Protein AF-A0AAD8UWC2-F1 (afdb_monomer_lite)

Foldseek 3Di:
DDDDDDDDDPDPVVNVVVVVVVVVVVVVVVVVVVVVVVVVVVVVVVVVVQPPQDDDDPVLLVQLVVQLVVCVVVDVPVPDDDLVSLQVSQVVCCVPPVDHHHSVNSVVSVVVVVVVVVVVVVVVVVPPDDDPPDDD

Organism: Lolium multiflorum (NCBI:txid4521)

pLDDT: mean 76.75, std 14.68, range [42.78, 94.75]

Structure (mmCIF, N/CA/C/O backbone):
data_AF-A0AAD8UWC2-F1
#
_entry.id   AF-A0AAD8UWC2-F1
#
loop_
_atom_site.group_PDB
_atom_site.id
_atom_site.type_symbol
_atom_site.label_atom_id
_atom_site.label_alt_id
_atom_site.label_comp_id
_atom_site.label_asym_id
_atom_site.label_entity_id
_atom_site.label_seq_id
_atom_site.pdbx_PDB_ins_code
_atom_site.Cartn_x
_atom_site.Cartn_y
_atom_site.Cartn_z
_atom_site.occupancy
_atom_site.B_iso_or_equiv
_atom_site.auth_seq_id
_atom_site.auth_comp_id
_atom_site.auth_asym_id
_atom_site.auth_atom_id
_atom_site.pdbx_PDB_model_num
ATOM 1 N N . MET A 1 1 ? -42.552 39.410 72.430 1.00 44.06 1 MET A N 1
ATOM 2 C CA . MET A 1 1 ? -41.861 39.127 71.152 1.00 44.06 1 MET A CA 1
ATOM 3 C C . MET A 1 1 ? -41.096 37.822 71.323 1.00 44.06 1 MET A C 1
ATOM 5 O O . MET A 1 1 ? -40.132 37.812 72.071 1.00 44.06 1 MET A O 1
ATOM 9 N N . THR A 1 2 ? -41.553 36.716 70.733 1.00 49.97 2 THR A N 1
ATOM 10 C CA . THR A 1 2 ? -40.834 35.428 70.757 1.00 49.97 2 THR A CA 1
ATOM 11 C C . THR A 1 2 ? -40.313 35.111 69.352 1.00 49.97 2 THR A C 1
ATOM 13 O O . THR A 1 2 ? -41.053 35.307 68.383 1.00 49.97 2 THR A O 1
ATOM 16 N N . PRO A 1 3 ? -39.058 34.648 69.188 1.00 48.38 3 PRO A N 1
ATOM 17 C CA . PRO A 1 3 ? -38.563 34.254 67.881 1.00 48.38 3 PRO A CA 1
ATOM 18 C C . PRO A 1 3 ? -39.181 32.908 67.507 1.00 48.38 3 PRO A C 1
ATOM 20 O O . PRO A 1 3 ? -39.051 31.914 68.223 1.00 48.38 3 PRO A O 1
ATOM 23 N N . ARG A 1 4 ? -39.871 32.880 66.367 1.00 49.81 4 ARG A N 1
ATOM 24 C CA . ARG A 1 4 ? -40.397 31.655 65.770 1.00 49.81 4 ARG A CA 1
ATOM 25 C C . ARG A 1 4 ? -39.233 30.865 65.177 1.00 49.81 4 ARG A C 1
ATOM 27 O O . ARG A 1 4 ? -38.811 31.137 64.056 1.00 49.81 4 ARG A O 1
ATOM 34 N N . TRP A 1 5 ? -38.721 29.895 65.927 1.00 48.91 5 TRP A N 1
ATOM 35 C CA . TRP A 1 5 ? -37.780 28.901 65.417 1.00 48.91 5 TRP A CA 1
ATOM 36 C C . TRP A 1 5 ? -38.450 28.136 64.271 1.00 48.91 5 TRP A C 1
ATOM 38 O O . TRP A 1 5 ? -39.412 27.396 64.474 1.00 48.91 5 TRP A O 1
ATOM 48 N N . ARG A 1 6 ? -37.995 28.380 63.040 1.00 52.12 6 ARG A N 1
ATOM 49 C CA . ARG A 1 6 ? -38.428 27.635 61.858 1.00 52.12 6 ARG A CA 1
ATOM 50 C C . ARG A 1 6 ? -37.658 26.313 61.889 1.00 52.12 6 ARG A C 1
ATOM 52 O O . ARG A 1 6 ? -36.448 26.308 61.686 1.00 52.12 6 ARG A O 1
ATOM 59 N N . SER A 1 7 ? -38.335 25.222 62.236 1.00 48.66 7 SER A N 1
ATOM 60 C CA . SER A 1 7 ? -37.743 23.884 62.230 1.00 48.66 7 SER A CA 1
ATOM 61 C C . SER A 1 7 ? -37.260 23.526 60.815 1.00 48.66 7 SER A C 1
ATOM 63 O O . SER A 1 7 ? -37.972 23.813 59.847 1.00 48.66 7 SER A O 1
ATOM 65 N N . PRO A 1 8 ? -36.068 22.916 60.662 1.00 55.38 8 PRO A N 1
ATOM 66 C CA . PRO A 1 8 ? -35.635 22.370 59.382 1.00 55.38 8 PRO A CA 1
ATOM 67 C C . PRO A 1 8 ? -36.639 21.303 58.942 1.00 55.38 8 PRO A C 1
ATOM 69 O O . PRO A 1 8 ? -36.918 20.367 59.691 1.00 55.38 8 PRO A O 1
ATOM 72 N N . THR A 1 9 ? -37.227 21.460 57.757 1.00 63.00 9 THR A N 1
ATOM 73 C CA . THR A 1 9 ? -38.113 20.444 57.178 1.00 63.00 9 THR A CA 1
ATOM 74 C C . THR A 1 9 ? -37.354 19.119 57.058 1.00 63.00 9 THR A C 1
ATOM 76 O O . THR A 1 9 ? -36.215 19.142 56.581 1.00 63.00 9 THR A O 1
ATOM 79 N N . PRO A 1 10 ? -37.941 17.972 57.448 1.00 58.03 10 PRO A N 1
ATOM 80 C CA . PRO A 1 10 ? -37.306 16.679 57.237 1.00 58.03 10 PRO A CA 1
ATOM 81 C C . PRO A 1 10 ? -37.172 16.465 55.732 1.00 58.03 10 PRO A C 1
ATOM 83 O O . PRO A 1 10 ? -38.176 16.455 55.021 1.00 58.03 10 PRO A O 1
ATOM 86 N N . LEU A 1 11 ? -35.943 16.327 55.241 1.00 61.06 11 LEU A N 1
ATOM 87 C CA . LEU A 1 11 ? -35.712 15.856 53.881 1.00 61.06 11 LEU A CA 1
ATOM 88 C C . LEU A 1 11 ? -36.360 14.471 53.769 1.00 61.06 11 LEU A C 1
ATOM 90 O O . LEU A 1 11 ? -36.042 13.569 54.549 1.00 61.06 11 LEU A O 1
ATOM 94 N N . HIS A 1 12 ? -37.322 14.325 52.859 1.00 69.19 12 HIS A N 1
ATOM 95 C CA . HIS A 1 12 ? -38.026 13.066 52.662 1.00 69.19 12 HIS A CA 1
ATOM 96 C C . HIS A 1 12 ? -37.021 12.053 52.099 1.00 69.19 12 HIS A C 1
ATOM 98 O O . HIS A 1 12 ? -36.187 12.392 51.262 1.00 69.19 12 HIS A O 1
ATOM 104 N N . VAL A 1 13 ? -37.074 10.799 52.546 1.00 65.38 13 VAL A N 1
ATOM 105 C CA . VAL A 1 13 ? -36.149 9.727 52.117 1.00 65.38 13 VAL A CA 1
ATOM 106 C C . VAL A 1 13 ? -36.042 9.598 50.589 1.00 65.38 13 VAL A C 1
ATOM 108 O O . VAL A 1 13 ? -34.992 9.217 50.075 1.00 65.38 13 VAL A O 1
ATOM 111 N N . SER A 1 14 ? -37.089 9.982 49.853 1.00 67.56 14 SER A N 1
ATOM 112 C CA . SER A 1 14 ? -37.084 10.070 48.388 1.00 67.56 14 SER A CA 1
ATOM 113 C C . SER A 1 14 ? -36.089 11.090 47.827 1.00 67.56 14 SER A C 1
ATOM 115 O O . SER A 1 14 ? -35.483 10.823 46.794 1.00 67.56 14 SER A O 1
ATOM 117 N N . ASP A 1 15 ? -35.890 12.225 48.497 1.00 75.19 15 ASP A N 1
ATOM 118 C CA . ASP A 1 15 ? -34.986 13.289 48.047 1.00 75.19 15 ASP A CA 1
ATOM 119 C C . ASP A 1 15 ? -33.528 12.872 48.230 1.00 75.19 15 ASP A C 1
ATOM 121 O O . ASP A 1 15 ? -32.695 13.099 47.354 1.00 75.19 15 ASP A O 1
ATOM 125 N N . LEU A 1 16 ? -33.230 12.165 49.326 1.00 72.00 16 LEU A N 1
ATOM 126 C CA . LEU A 1 16 ? -31.907 11.592 49.571 1.00 72.00 16 LEU A CA 1
ATOM 127 C C . LEU A 1 16 ? -31.563 10.523 48.518 1.00 72.00 16 LEU A C 1
ATOM 129 O O . LEU A 1 16 ? -30.456 10.501 47.981 1.00 72.00 16 LEU A O 1
ATOM 133 N N . VAL A 1 17 ? -32.534 9.666 48.174 1.00 75.62 17 VAL A N 1
ATOM 134 C CA . VAL A 1 17 ? -32.391 8.656 47.112 1.00 75.62 17 VAL A CA 1
ATOM 135 C C . VAL A 1 17 ? -32.212 9.317 45.743 1.00 75.62 17 VAL A C 1
ATOM 137 O O . VAL A 1 17 ? -31.346 8.898 44.974 1.00 75.62 17 VAL A O 1
ATOM 140 N N . ALA A 1 18 ? -32.968 10.376 45.444 1.00 77.88 18 ALA A N 1
ATOM 141 C CA . ALA A 1 18 ? -32.824 11.134 44.203 1.00 77.88 18 ALA A CA 1
ATOM 142 C C . ALA A 1 18 ? -31.448 11.813 44.095 1.00 77.88 18 ALA A C 1
ATOM 144 O O . ALA A 1 18 ? -30.836 11.803 43.026 1.00 77.88 18 ALA A O 1
ATOM 145 N N . GLN A 1 19 ? -30.922 12.344 45.202 1.00 75.81 19 GLN A N 1
ATOM 146 C CA . GLN A 1 19 ? -29.619 13.003 45.240 1.00 75.81 19 GLN A CA 1
ATOM 147 C C . GLN A 1 19 ? -28.464 12.011 45.036 1.00 75.81 19 GLN A C 1
ATOM 149 O O . GLN A 1 19 ? -27.562 12.272 44.237 1.00 75.81 19 GLN A O 1
ATOM 154 N N . VAL A 1 20 ? -28.535 10.828 45.659 1.00 80.25 20 VAL A N 1
ATOM 155 C CA . VAL A 1 20 ? -27.568 9.739 45.432 1.00 80.25 20 VAL A CA 1
ATOM 156 C C . VAL A 1 20 ? -27.654 9.211 43.995 1.00 80.25 20 VAL A C 1
ATOM 158 O O . VAL A 1 20 ? -26.624 8.998 43.352 1.00 80.25 20 VAL A O 1
ATOM 161 N N . ALA A 1 21 ? -28.861 9.047 43.445 1.00 80.25 21 ALA A N 1
ATOM 162 C CA . ALA A 1 21 ? -29.050 8.608 42.062 1.00 80.25 21 ALA A CA 1
ATOM 163 C C . ALA A 1 21 ? -28.471 9.612 41.047 1.00 80.25 21 ALA A C 1
ATOM 165 O O . ALA A 1 21 ? -27.803 9.207 40.089 1.00 80.25 21 ALA A O 1
ATOM 166 N N . ALA A 1 22 ? -28.663 10.916 41.276 1.00 80.25 22 ALA A N 1
ATOM 167 C CA . ALA A 1 22 ? -28.083 11.972 40.450 1.00 80.25 22 ALA A CA 1
ATOM 168 C C . ALA A 1 22 ? -26.543 11.960 40.494 1.00 80.25 22 ALA A C 1
ATOM 170 O O . ALA A 1 22 ? -25.892 12.105 39.456 1.00 80.25 22 ALA A O 1
ATOM 171 N N . GLU A 1 23 ? -25.946 11.716 41.664 1.00 80.00 23 GLU A N 1
ATOM 172 C CA . GLU A 1 23 ? -24.489 11.633 41.807 1.00 80.00 23 GLU A CA 1
ATOM 173 C C . GLU A 1 23 ? -23.900 10.397 41.099 1.00 80.00 23 GLU A C 1
ATOM 175 O O . GLU A 1 23 ? -22.885 10.495 40.401 1.00 80.00 23 GLU A O 1
ATOM 180 N N . VAL A 1 24 ? -24.565 9.238 41.194 1.00 79.81 24 VAL A N 1
ATOM 181 C CA . VAL A 1 24 ? -24.175 8.019 40.461 1.00 79.81 24 VAL A CA 1
ATOM 182 C C . VAL A 1 24 ? -24.266 8.237 38.946 1.00 79.81 24 VAL A C 1
ATOM 184 O O . VAL A 1 24 ? -23.337 7.880 38.216 1.00 79.81 24 VAL A O 1
ATOM 187 N N . ALA A 1 25 ? -25.329 8.885 38.459 1.00 80.19 25 ALA A N 1
ATOM 188 C CA . ALA A 1 25 ? -25.479 9.218 37.043 1.00 80.19 25 ALA A CA 1
ATOM 189 C C . ALA A 1 25 ? -24.368 10.165 36.542 1.00 80.19 25 ALA A C 1
ATOM 191 O O . ALA A 1 25 ? -23.808 9.947 35.463 1.00 80.19 25 ALA A O 1
ATOM 192 N N . ALA A 1 26 ? 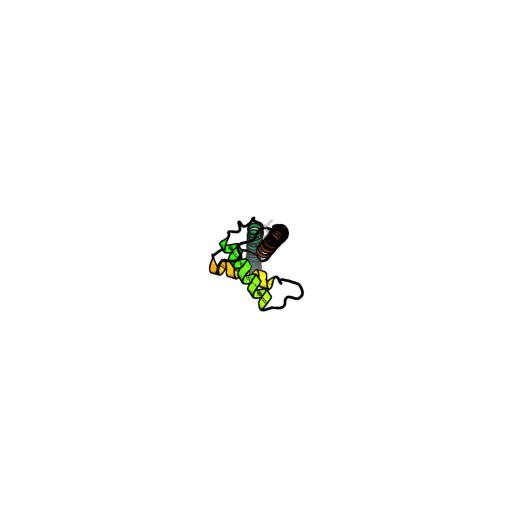-23.977 11.164 37.341 1.00 79.94 26 ALA A N 1
ATOM 193 C CA . ALA A 1 26 ? -22.879 12.075 37.011 1.00 79.94 26 ALA A CA 1
ATOM 194 C C . ALA A 1 26 ? -21.519 11.350 36.924 1.00 79.94 26 ALA A C 1
ATOM 196 O O . ALA A 1 26 ? -20.744 11.590 35.991 1.00 79.94 26 ALA A O 1
ATOM 197 N N . ARG A 1 27 ? -21.247 10.401 37.835 1.00 76.62 27 ARG A N 1
ATOM 198 C CA . ARG A 1 27 ? -20.031 9.558 37.818 1.00 76.62 27 ARG A CA 1
ATOM 199 C C . ARG A 1 27 ? -19.975 8.615 36.608 1.00 76.62 27 ARG A C 1
ATOM 201 O O . ARG A 1 27 ? -18.898 8.369 36.057 1.00 76.62 27 ARG A O 1
ATOM 208 N N . LEU A 1 28 ? -21.123 8.112 36.151 1.00 71.88 28 LEU A N 1
ATOM 209 C CA . LEU A 1 28 ? -21.221 7.305 34.928 1.00 71.88 28 LEU A CA 1
ATOM 210 C C . LEU A 1 28 ? -21.028 8.151 33.652 1.00 71.88 28 LEU A C 1
ATOM 212 O O . LEU A 1 28 ? -20.417 7.699 32.678 1.00 71.88 28 LEU A O 1
ATOM 216 N N . ALA A 1 29 ? -21.489 9.404 33.649 1.00 74.25 29 ALA A N 1
ATOM 217 C CA . ALA A 1 29 ? -21.300 10.317 32.522 1.00 74.25 29 ALA A CA 1
ATOM 218 C C . ALA A 1 29 ? -19.826 10.735 32.342 1.00 74.25 29 ALA A C 1
ATOM 220 O O . ALA A 1 29 ? -19.321 10.767 31.213 1.00 74.25 29 ALA A O 1
ATOM 221 N N . THR A 1 30 ? -19.103 10.996 33.439 1.00 69.94 30 THR A N 1
ATOM 222 C CA . THR A 1 30 ? -17.678 11.378 33.400 1.00 69.94 30 THR A CA 1
ATOM 223 C C . THR A 1 30 ? -16.792 10.222 32.929 1.00 69.94 30 THR A C 1
ATOM 225 O O . THR A 1 30 ? -15.900 10.425 32.100 1.00 69.94 30 THR A O 1
ATOM 228 N N . THR A 1 31 ? -17.084 8.987 33.351 1.00 66.00 31 THR A N 1
ATOM 229 C CA . THR A 1 31 ? -16.389 7.777 32.873 1.00 66.00 31 THR A CA 1
ATOM 230 C C . THR A 1 31 ? -16.636 7.511 31.388 1.00 66.00 31 THR A C 1
ATOM 232 O O . THR A 1 31 ? -15.689 7.196 30.660 1.00 66.00 31 THR A O 1
ATOM 235 N N . LYS A 1 32 ? -17.867 7.701 30.889 1.00 65.69 32 LYS A N 1
ATOM 236 C CA . LYS A 1 32 ? -18.183 7.559 29.455 1.00 65.69 32 LYS A CA 1
ATOM 237 C C . LYS A 1 32 ? -17.471 8.615 28.598 1.00 65.69 32 LYS A C 1
ATOM 239 O O . LYS A 1 32 ? -16.886 8.269 27.570 1.00 65.69 32 LYS A O 1
ATOM 244 N N . LYS A 1 33 ? -17.441 9.877 29.046 1.00 66.69 33 LYS A N 1
ATOM 245 C CA . LYS A 1 33 ? -16.704 10.974 28.388 1.00 66.69 33 LYS A CA 1
ATOM 246 C C . LYS A 1 33 ? -15.198 10.692 28.338 1.00 66.69 33 LYS A C 1
ATOM 248 O O . LYS A 1 33 ? -14.590 10.833 27.279 1.00 66.69 33 LYS A O 1
ATOM 253 N N . ASN A 1 34 ? -14.622 10.205 29.439 1.00 72.25 34 ASN A N 1
ATOM 254 C CA . ASN A 1 34 ? -13.207 9.834 29.519 1.00 72.25 34 ASN A CA 1
ATOM 255 C C . ASN A 1 34 ? -12.865 8.657 28.580 1.00 72.25 34 ASN A C 1
ATOM 257 O O . ASN A 1 34 ? -11.863 8.686 27.869 1.00 72.25 34 ASN A O 1
ATOM 261 N N . LYS A 1 35 ? -13.736 7.642 28.480 1.00 68.56 35 LYS A N 1
ATOM 262 C CA . LYS A 1 35 ? -13.545 6.507 27.555 1.00 68.56 35 LYS A CA 1
ATOM 263 C C . LYS A 1 35 ? -13.531 6.945 26.086 1.00 68.56 35 LYS A C 1
ATOM 265 O O . LYS A 1 35 ? -12.691 6.476 25.316 1.00 68.56 35 LYS A O 1
ATOM 270 N N . ASN A 1 36 ? -14.423 7.861 25.708 1.00 69.19 36 ASN A N 1
ATOM 271 C CA . ASN A 1 36 ? -14.473 8.420 24.356 1.00 69.19 36 ASN A CA 1
ATOM 272 C C . ASN A 1 36 ? -13.245 9.285 24.052 1.00 69.19 36 ASN A C 1
ATOM 274 O O . ASN A 1 36 ? -12.662 9.144 22.979 1.00 69.19 36 ASN A O 1
ATOM 278 N N . HIS A 1 37 ? -12.813 10.115 25.006 1.00 66.62 37 HIS A N 1
ATOM 279 C CA . HIS A 1 37 ? -11.619 10.946 24.864 1.00 66.62 37 HIS A CA 1
ATOM 280 C C . HIS A 1 37 ? -10.359 10.094 24.663 1.00 66.62 37 HIS A C 1
ATOM 282 O O . HIS A 1 37 ? -9.657 10.274 23.676 1.00 66.62 37 HIS A O 1
ATOM 288 N N . ARG A 1 38 ? -10.155 9.051 25.480 1.00 70.69 38 ARG A N 1
ATOM 289 C CA . ARG A 1 38 ? -9.016 8.124 25.333 1.00 70.69 38 ARG A CA 1
ATOM 290 C C . ARG A 1 38 ? -9.034 7.346 24.013 1.00 70.69 38 ARG A C 1
ATOM 292 O O . ARG A 1 38 ? -7.979 7.029 23.470 1.00 70.69 38 ARG A O 1
ATOM 299 N N . LYS A 1 39 ? -10.218 7.012 23.481 1.00 73.25 39 LYS A N 1
ATOM 300 C CA . LYS A 1 39 ? -10.350 6.384 22.153 1.00 73.25 39 LYS A CA 1
ATOM 301 C C . LYS A 1 39 ? -9.986 7.369 21.035 1.00 73.25 39 LYS A C 1
ATOM 303 O O . LYS A 1 39 ? -9.300 6.971 20.097 1.00 73.25 39 LYS A O 1
ATOM 308 N N . ALA A 1 40 ? -10.410 8.627 21.153 1.00 69.50 40 ALA A N 1
ATOM 309 C CA . ALA A 1 40 ? -10.075 9.689 20.208 1.00 69.50 40 ALA A CA 1
ATOM 310 C C . ALA A 1 40 ? -8.576 10.028 20.231 1.00 69.50 40 ALA A C 1
ATOM 312 O O . ALA A 1 40 ? -7.966 10.118 19.173 1.00 69.50 40 ALA A O 1
ATOM 313 N N . GLU A 1 41 ? -7.957 10.115 21.410 1.00 66.25 41 GLU A N 1
ATOM 314 C CA . GLU A 1 41 ? -6.512 10.327 21.558 1.00 66.25 41 GLU A CA 1
ATOM 315 C C . GLU A 1 41 ? -5.695 9.175 20.972 1.00 66.25 41 GLU A C 1
ATOM 317 O O . GLU A 1 41 ? -4.705 9.412 20.286 1.00 66.25 41 GLU A O 1
ATOM 322 N N . ARG A 1 42 ? -6.123 7.920 21.178 1.00 65.31 42 ARG A N 1
ATOM 323 C CA . ARG A 1 42 ? -5.497 6.764 20.519 1.00 65.31 42 ARG A CA 1
ATOM 324 C C . ARG A 1 42 ? -5.609 6.877 19.005 1.00 65.31 42 ARG A C 1
ATOM 326 O O . ARG A 1 42 ? -4.591 6.754 18.346 1.00 65.31 42 ARG A O 1
ATOM 333 N N . ALA A 1 43 ? -6.794 7.166 18.467 1.00 65.38 43 ALA A N 1
ATOM 334 C CA . ALA A 1 43 ? -6.994 7.322 17.025 1.00 65.38 43 ALA A CA 1
ATOM 335 C C . ALA A 1 43 ? -6.172 8.481 16.428 1.00 65.38 43 ALA A C 1
ATOM 337 O O . ALA A 1 43 ? -5.617 8.331 15.342 1.00 65.38 43 ALA A O 1
ATOM 338 N N . LEU A 1 44 ? -6.046 9.603 17.147 1.00 61.31 44 LEU A N 1
ATOM 339 C CA . LEU A 1 44 ? -5.227 10.751 16.750 1.00 61.31 44 LEU A CA 1
ATOM 340 C C . LEU A 1 44 ? -3.733 10.410 16.772 1.00 61.31 44 LEU A C 1
ATOM 342 O O . LEU A 1 44 ? -3.020 10.717 15.820 1.00 61.31 44 LEU A O 1
ATOM 346 N N . LYS A 1 45 ? -3.274 9.723 17.824 1.00 60.41 45 LYS A N 1
ATOM 347 C CA . LYS A 1 45 ? -1.880 9.293 17.966 1.00 60.41 45 LYS A CA 1
ATOM 348 C C . LYS A 1 45 ? -1.503 8.255 16.916 1.00 60.41 45 LYS A C 1
ATOM 350 O O . LYS A 1 45 ? -0.463 8.396 16.283 1.00 60.41 45 LYS A O 1
ATOM 355 N N . THR A 1 46 ? -2.390 7.288 16.652 1.00 59.53 46 THR A N 1
ATOM 356 C CA . THR A 1 46 ? -2.229 6.371 15.521 1.00 59.53 46 THR A CA 1
ATOM 357 C C . THR A 1 46 ? -2.147 7.183 14.233 1.00 59.53 46 THR A C 1
ATOM 359 O O . THR A 1 46 ? -1.134 7.081 13.563 1.00 59.53 46 THR A O 1
ATOM 362 N N . GLY A 1 47 ? -3.111 8.073 13.952 1.00 55.50 47 GLY A N 1
ATOM 363 C CA . GLY A 1 47 ? -3.157 8.954 12.773 1.00 55.50 47 GLY A CA 1
ATOM 364 C C . GLY A 1 47 ? -1.901 9.806 12.527 1.00 55.50 47 GLY A C 1
ATOM 365 O O . GLY A 1 47 ? -1.467 9.948 11.382 1.00 55.50 47 GLY A O 1
ATOM 366 N N . GLN A 1 48 ? -1.290 10.349 13.584 1.00 54.47 48 GLN A N 1
ATOM 367 C CA . GLN A 1 48 ? -0.022 11.084 13.504 1.00 54.47 48 GLN A CA 1
ATOM 368 C C . GLN A 1 48 ? 1.168 10.165 13.202 1.00 54.47 48 GLN A C 1
ATOM 370 O O . GLN A 1 48 ? 1.990 10.509 12.355 1.00 54.47 48 GLN A O 1
ATOM 375 N N . GLU A 1 49 ? 1.248 8.986 13.823 1.00 55.31 49 GLU A N 1
ATOM 376 C CA . GLU A 1 49 ? 2.309 8.003 13.556 1.00 55.31 49 GLU A CA 1
ATOM 377 C C . GLU A 1 49 ? 2.211 7.412 12.134 1.00 55.31 49 GLU A C 1
ATOM 379 O O . GLU A 1 49 ? 3.235 7.193 11.491 1.00 55.31 49 GLU A O 1
ATOM 384 N N . MET A 1 50 ? 1.004 7.247 11.571 1.00 55.44 50 MET A N 1
ATOM 385 C CA . MET A 1 50 ? 0.826 6.822 10.162 1.00 55.44 50 MET A CA 1
ATOM 386 C C . MET A 1 50 ? 1.223 7.914 9.152 1.00 55.44 50 MET A C 1
ATOM 388 O O . MET A 1 50 ? 1.564 7.588 8.013 1.00 55.44 50 MET A O 1
ATOM 392 N N . ASN A 1 51 ? 1.199 9.191 9.552 1.00 54.50 51 ASN A N 1
ATOM 393 C CA . ASN A 1 51 ? 1.684 10.313 8.739 1.00 54.50 51 ASN A CA 1
ATOM 394 C C . ASN A 1 51 ? 3.199 10.542 8.860 1.00 54.50 51 ASN A C 1
ATOM 396 O O . ASN A 1 51 ? 3.769 11.288 8.060 1.00 54.50 51 ASN A O 1
ATOM 400 N N . ALA A 1 52 ? 3.877 9.888 9.807 1.00 64.62 52 ALA A N 1
ATOM 401 C CA . ALA A 1 52 ? 5.330 9.874 9.820 1.00 64.62 52 ALA A CA 1
ATOM 402 C C . ALA A 1 52 ? 5.842 9.151 8.563 1.00 64.62 52 ALA A C 1
ATOM 404 O O . ALA A 1 52 ? 5.366 8.074 8.191 1.00 64.62 52 ALA A O 1
ATOM 405 N N . THR A 1 53 ? 6.824 9.752 7.885 1.00 67.38 53 THR A N 1
ATOM 406 C CA . THR A 1 53 ? 7.451 9.136 6.709 1.00 67.38 53 THR A CA 1
ATOM 407 C C . THR A 1 53 ? 8.216 7.889 7.150 1.00 67.38 53 THR A C 1
ATOM 409 O O . THR A 1 53 ? 9.346 7.976 7.627 1.00 67.38 53 THR A O 1
ATOM 412 N N . MET A 1 54 ? 7.596 6.718 6.991 1.00 79.75 54 MET A N 1
ATOM 413 C CA . MET A 1 54 ? 8.247 5.428 7.204 1.00 79.75 54 MET A CA 1
ATOM 414 C C . MET A 1 54 ? 9.462 5.300 6.276 1.00 79.75 54 MET A C 1
ATOM 416 O O . MET A 1 54 ? 9.356 5.467 5.056 1.00 79.75 54 MET A O 1
ATOM 420 N N . LYS A 1 55 ? 10.621 4.972 6.855 1.00 87.38 55 LYS A N 1
ATOM 421 C CA . LYS A 1 55 ? 11.810 4.585 6.090 1.00 87.38 55 LYS A CA 1
ATOM 422 C C . LYS A 1 55 ? 11.614 3.152 5.605 1.00 87.38 55 LYS A C 1
ATOM 424 O O . LYS A 1 55 ? 11.560 2.230 6.409 1.00 87.38 55 LYS A O 1
ATOM 429 N N . TRP A 1 56 ? 11.485 2.975 4.296 1.00 90.44 56 TRP A N 1
ATOM 430 C CA .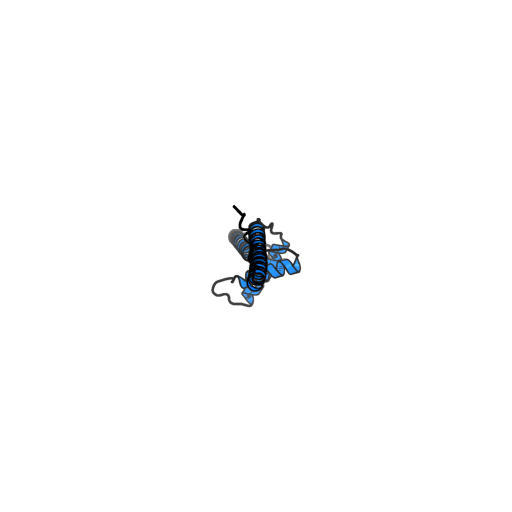 TRP A 1 56 ? 11.326 1.659 3.684 1.00 90.44 56 TRP A CA 1
ATOM 431 C C . TRP A 1 56 ? 12.685 1.002 3.474 1.00 90.44 56 TRP A C 1
ATOM 433 O O . TRP A 1 56 ? 13.479 1.481 2.664 1.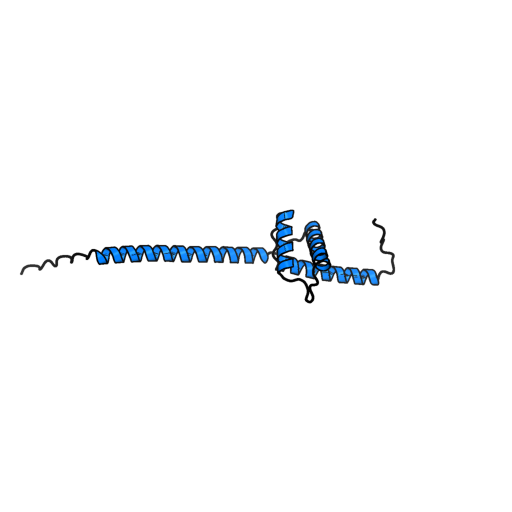00 90.44 56 TRP A O 1
ATOM 443 N N . LEU A 1 57 ? 12.939 -0.099 4.179 1.00 93.19 57 LEU A N 1
ATOM 444 C CA . LEU A 1 57 ? 14.146 -0.895 3.981 1.00 93.19 57 LEU A CA 1
ATOM 445 C C . LEU A 1 57 ? 13.989 -1.835 2.765 1.00 93.19 57 LEU A C 1
ATOM 447 O O . LEU A 1 57 ? 12.859 -2.127 2.344 1.00 93.19 57 LEU A O 1
ATOM 451 N N . PRO A 1 58 ? 15.101 -2.322 2.178 1.00 90.75 58 PRO A N 1
ATOM 452 C CA . PRO A 1 58 ? 15.053 -3.220 1.025 1.00 90.75 58 PRO A CA 1
ATOM 453 C C . PRO A 1 58 ? 14.241 -4.493 1.289 1.00 90.75 58 PRO A C 1
ATOM 455 O O . PRO A 1 58 ? 13.357 -4.811 0.500 1.00 90.75 58 PRO A O 1
ATOM 458 N N . PHE A 1 59 ? 14.439 -5.154 2.436 1.00 92.00 59 PHE A N 1
ATOM 459 C CA . PHE A 1 59 ? 13.709 -6.384 2.778 1.00 92.00 59 PHE A CA 1
ATOM 460 C C . PHE A 1 59 ? 12.191 -6.167 2.884 1.00 92.00 59 PHE A C 1
ATOM 462 O O . PHE A 1 59 ? 11.410 -6.991 2.418 1.00 92.00 59 PHE A O 1
ATOM 469 N N . MET A 1 60 ? 11.762 -5.019 3.422 1.00 93.56 60 MET A N 1
ATOM 470 C CA . MET A 1 60 ? 10.343 -4.655 3.495 1.00 93.56 60 MET A CA 1
ATOM 471 C C . MET A 1 60 ? 9.760 -4.482 2.095 1.00 93.56 60 MET A C 1
ATOM 473 O O . MET A 1 60 ? 8.629 -4.874 1.824 1.00 93.56 60 MET A O 1
ATOM 477 N N . SER A 1 61 ? 10.542 -3.875 1.202 1.00 93.19 61 SER A N 1
ATOM 478 C CA . SER A 1 61 ? 10.138 -3.658 -0.182 1.00 93.19 61 SER A CA 1
ATOM 479 C C . SER A 1 61 ? 9.991 -4.977 -0.930 1.00 93.19 61 SER A C 1
ATOM 481 O O . SER A 1 61 ? 8.968 -5.167 -1.583 1.00 93.19 61 SER A O 1
ATOM 483 N N . SER A 1 62 ? 10.951 -5.894 -0.787 1.00 94.31 62 SER A N 1
ATOM 484 C CA . SER A 1 62 ? 10.876 -7.234 -1.375 1.00 94.31 62 SER A CA 1
ATOM 485 C C . SER A 1 62 ? 9.625 -7.975 -0.908 1.00 94.31 62 SER A C 1
ATOM 487 O O . SER A 1 62 ? 8.840 -8.415 -1.742 1.00 94.31 62 SER A O 1
ATOM 489 N N . PHE A 1 63 ? 9.370 -8.005 0.405 1.00 94.75 63 PHE A N 1
ATOM 490 C CA . PHE A 1 63 ? 8.188 -8.659 0.969 1.00 94.75 63 PHE A CA 1
ATOM 491 C C . PHE A 1 63 ? 6.875 -8.085 0.417 1.00 94.75 63 PHE A C 1
ATOM 493 O O . PHE A 1 63 ? 5.992 -8.825 -0.017 1.00 94.75 63 PHE A O 1
ATOM 500 N N . VAL A 1 64 ? 6.736 -6.753 0.408 1.00 93.31 64 VAL A N 1
ATOM 501 C CA . VAL A 1 64 ? 5.527 -6.089 -0.101 1.00 93.31 64 VAL A CA 1
ATOM 502 C C . VAL A 1 64 ? 5.314 -6.410 -1.579 1.00 93.31 64 VAL A C 1
ATOM 504 O O . VAL A 1 64 ? 4.193 -6.725 -1.975 1.00 93.31 64 VAL A O 1
ATOM 507 N N . LEU A 1 65 ? 6.364 -6.344 -2.400 1.00 92.81 65 LEU A N 1
ATOM 508 C CA . LEU A 1 65 ? 6.266 -6.632 -3.831 1.00 92.81 65 LEU A CA 1
ATOM 509 C C . LEU A 1 65 ? 5.906 -8.099 -4.094 1.00 92.81 65 LEU A C 1
ATOM 511 O O . LEU A 1 65 ? 5.025 -8.360 -4.912 1.00 92.81 65 LEU A O 1
ATOM 515 N N . GLU A 1 66 ? 6.520 -9.035 -3.372 1.00 92.38 66 GLU A N 1
ATOM 516 C CA . GLU A 1 66 ? 6.255 -10.472 -3.487 1.00 92.38 66 GLU A CA 1
ATOM 517 C C . GLU A 1 66 ? 4.795 -10.804 -3.149 1.00 92.38 66 GLU A C 1
ATOM 519 O O . GLU A 1 66 ? 4.075 -11.388 -3.964 1.00 92.38 66 GLU A O 1
ATOM 524 N N . LYS A 1 67 ? 4.310 -10.356 -1.982 1.00 91.38 67 LYS A N 1
ATOM 525 C CA . LYS A 1 67 ? 2.924 -10.605 -1.559 1.00 91.38 67 LYS A CA 1
ATOM 526 C C . LYS A 1 67 ? 1.916 -9.961 -2.506 1.00 91.38 67 LYS A C 1
ATOM 528 O O . LYS A 1 67 ? 0.903 -10.576 -2.835 1.00 91.38 67 LYS A O 1
ATOM 533 N N . MET A 1 68 ? 2.191 -8.750 -2.992 1.00 89.56 68 MET A N 1
ATOM 534 C CA . MET A 1 68 ? 1.305 -8.077 -3.945 1.00 89.56 68 MET A CA 1
ATOM 535 C C . MET A 1 68 ? 1.312 -8.744 -5.327 1.00 89.56 68 MET A C 1
ATOM 537 O O . MET A 1 68 ? 0.271 -8.765 -5.986 1.00 89.56 68 MET A O 1
ATOM 541 N N . CYS A 1 69 ? 2.437 -9.323 -5.756 1.00 86.75 69 CYS A N 1
ATOM 542 C CA . CYS A 1 69 ? 2.513 -10.128 -6.975 1.00 86.75 69 CYS A CA 1
ATOM 543 C C . CYS A 1 69 ? 1.628 -11.379 -6.866 1.00 86.75 69 CYS A C 1
ATOM 545 O O . CYS A 1 69 ? 0.786 -11.606 -7.736 1.00 86.75 69 CYS A O 1
ATOM 547 N N . GLY A 1 70 ? 1.722 -12.113 -5.751 1.00 84.44 70 GLY A N 1
ATOM 548 C CA . GLY A 1 70 ? 0.888 -13.293 -5.492 1.00 84.44 70 GLY A CA 1
ATOM 549 C C . GLY A 1 70 ? -0.618 -12.996 -5.446 1.00 84.44 70 GLY A C 1
ATOM 550 O O . GLY A 1 70 ? -1.438 -13.804 -5.873 1.00 84.44 70 GLY A O 1
ATOM 551 N N . ILE A 1 71 ? -1.017 -11.801 -4.999 1.00 82.50 71 ILE A N 1
ATOM 552 C CA . ILE A 1 71 ? -2.432 -11.394 -5.013 1.00 82.50 71 ILE A CA 1
ATOM 553 C C . ILE A 1 71 ? -2.939 -11.182 -6.447 1.00 82.50 71 ILE A C 1
ATOM 555 O O . ILE A 1 71 ? -4.080 -11.535 -6.746 1.00 82.50 71 ILE A O 1
ATOM 559 N N . LYS A 1 72 ? -2.108 -10.645 -7.354 1.00 70.69 72 LYS A N 1
ATOM 560 C CA . LYS A 1 72 ? -2.495 -10.466 -8.764 1.00 70.69 72 LYS A CA 1
ATOM 561 C C . LYS A 1 72 ? -2.659 -11.790 -9.505 1.00 70.69 72 LYS A C 1
ATOM 563 O O . LYS A 1 72 ? -3.489 -11.852 -10.408 1.00 70.69 72 LYS A O 1
ATOM 568 N N . THR A 1 73 ? -1.871 -12.809 -9.166 1.00 70.25 73 THR A N 1
ATOM 569 C CA . THR A 1 73 ? -1.951 -14.121 -9.824 1.00 70.25 73 THR A CA 1
ATOM 570 C C . THR A 1 73 ? -3.172 -14.919 -9.364 1.00 70.25 73 THR A C 1
ATOM 572 O O . THR A 1 73 ? -3.750 -15.640 -10.171 1.00 70.25 73 THR A O 1
ATOM 575 N N . GLY A 1 74 ? -3.610 -14.754 -8.108 1.00 62.62 74 GLY A N 1
ATOM 576 C CA . GLY A 1 74 ? -4.750 -15.489 -7.542 1.00 62.62 74 GLY A CA 1
ATOM 577 C C . GLY A 1 74 ? -6.117 -14.792 -7.617 1.00 62.62 74 GLY A C 1
ATOM 578 O O . GLY A 1 74 ? -7.140 -15.471 -7.650 1.00 62.62 74 GLY A O 1
ATOM 579 N N . VAL A 1 75 ? -6.180 -13.453 -7.640 1.00 60.16 75 VAL A N 1
ATOM 580 C CA . VAL A 1 75 ? -7.447 -12.696 -7.609 1.00 60.16 75 VAL A CA 1
ATOM 581 C C . VAL A 1 75 ? -7.466 -11.647 -8.724 1.00 60.16 75 VAL A C 1
ATOM 583 O O . VAL A 1 75 ? -6.772 -10.630 -8.649 1.00 60.16 75 VAL A O 1
ATOM 586 N N . ARG A 1 76 ? -8.318 -11.853 -9.747 1.00 52.62 76 ARG A N 1
ATOM 587 C CA . ARG A 1 76 ? -8.600 -10.860 -10.804 1.00 52.62 76 ARG A CA 1
ATOM 588 C C . ARG A 1 76 ? -9.223 -9.609 -10.189 1.00 52.62 76 ARG A C 1
ATOM 590 O O . ARG A 1 76 ? -10.435 -9.487 -10.040 1.00 52.62 76 ARG A O 1
ATOM 597 N N . THR A 1 77 ? -8.380 -8.654 -9.829 1.00 60.62 77 THR A N 1
ATOM 598 C CA . THR A 1 77 ? -8.803 -7.331 -9.381 1.00 60.62 77 THR A CA 1
ATOM 599 C C . THR A 1 77 ? -8.977 -6.438 -10.607 1.00 60.62 77 THR A C 1
ATOM 601 O O . THR A 1 77 ? -8.073 -5.714 -11.009 1.00 60.62 77 THR A O 1
ATOM 604 N N . ASP A 1 78 ? -10.166 -6.517 -11.210 1.00 54.88 78 ASP A N 1
ATOM 605 C CA . ASP A 1 78 ? -10.612 -5.771 -12.404 1.00 54.88 78 ASP A CA 1
ATOM 606 C C . ASP A 1 78 ? -10.356 -4.247 -12.322 1.00 54.88 78 ASP A C 1
ATOM 608 O O . ASP A 1 78 ? -10.108 -3.596 -13.330 1.00 54.88 78 ASP A O 1
ATOM 612 N N . LYS A 1 79 ? -10.316 -3.683 -11.104 1.00 68.00 79 LYS A N 1
ATOM 613 C CA . LYS A 1 79 ? -10.095 -2.245 -10.841 1.00 68.00 79 LYS A CA 1
ATOM 614 C C . LYS A 1 79 ? -8.910 -1.962 -9.907 1.00 68.00 79 LYS A C 1
ATOM 616 O O . LYS A 1 79 ? -8.896 -0.959 -9.200 1.00 68.00 79 LYS A O 1
ATOM 621 N N . GLY A 1 80 ? -7.912 -2.848 -9.891 1.00 76.38 80 GLY A N 1
ATOM 622 C CA . GLY A 1 80 ? -6.710 -2.704 -9.064 1.00 76.38 80 GLY A CA 1
ATOM 623 C C . GLY A 1 80 ? -6.883 -3.146 -7.607 1.00 76.38 80 GLY A C 1
ATOM 624 O O . GLY A 1 80 ? -7.881 -3.758 -7.224 1.00 76.38 80 GLY A O 1
ATOM 625 N N . PHE A 1 81 ? -5.866 -2.878 -6.786 1.00 82.62 81 PHE A N 1
ATOM 626 C CA . PHE A 1 81 ? -5.801 -3.395 -5.422 1.00 82.62 81 PHE A CA 1
ATOM 627 C C . PHE A 1 81 ? -6.814 -2.715 -4.501 1.00 82.62 81 PHE A C 1
ATOM 629 O O . PHE A 1 81 ? -6.749 -1.513 -4.255 1.00 82.62 81 PHE A O 1
ATOM 636 N N . LYS A 1 82 ? -7.718 -3.516 -3.941 1.00 87.69 82 LYS A N 1
ATOM 637 C CA . LYS A 1 82 ? -8.595 -3.105 -2.845 1.00 87.69 82 LYS A CA 1
ATOM 638 C C . LYS A 1 82 ? -7.803 -2.897 -1.554 1.00 87.69 82 LYS A C 1
ATOM 640 O O . LYS A 1 82 ? -6.804 -3.573 -1.311 1.00 87.69 82 LYS A O 1
ATOM 645 N N . GLU A 1 83 ? -8.322 -2.031 -0.687 1.00 88.50 83 GLU A N 1
ATOM 646 C CA . GLU A 1 83 ? -7.753 -1.751 0.636 1.00 88.50 83 GLU A CA 1
ATOM 647 C C . GLU A 1 83 ? -7.520 -3.018 1.466 1.00 88.50 83 GLU A C 1
ATOM 649 O O . GLU A 1 83 ? -6.486 -3.140 2.111 1.00 88.50 83 GLU A O 1
ATOM 654 N N . VAL A 1 84 ? -8.421 -4.002 1.381 1.00 88.81 84 VAL A N 1
ATOM 655 C CA . VAL A 1 84 ? -8.262 -5.308 2.040 1.00 88.81 84 VAL A CA 1
ATOM 656 C C . VAL A 1 84 ? -6.911 -5.961 1.730 1.00 88.81 84 VAL A C 1
ATOM 658 O O . VAL A 1 84 ? -6.265 -6.461 2.643 1.00 88.81 84 VAL A O 1
ATOM 661 N N . HIS A 1 85 ? -6.431 -5.900 0.486 1.00 89.88 85 HIS A N 1
ATOM 662 C CA . HIS A 1 85 ? -5.134 -6.469 0.113 1.00 89.88 85 HIS A CA 1
ATOM 663 C C . HIS A 1 85 ? -3.974 -5.700 0.753 1.00 89.88 85 HIS A C 1
ATOM 665 O O . HIS A 1 85 ? -3.043 -6.306 1.276 1.00 89.88 85 HIS A O 1
ATOM 671 N N . LEU A 1 86 ? -4.061 -4.368 0.765 1.00 91.88 86 LEU A N 1
ATOM 672 C CA . LEU A 1 86 ? -3.055 -3.491 1.368 1.00 91.88 86 LEU A CA 1
ATOM 673 C C . LEU A 1 86 ? -2.982 -3.685 2.886 1.00 91.88 86 LEU A C 1
ATOM 675 O O . LEU A 1 86 ? -1.894 -3.751 3.450 1.00 91.88 86 LEU A O 1
ATOM 679 N N . THR A 1 87 ? -4.135 -3.832 3.537 1.00 92.75 87 THR A N 1
ATOM 680 C CA . THR A 1 87 ? -4.239 -4.119 4.969 1.00 92.75 87 THR A CA 1
ATOM 681 C C . THR A 1 87 ? -3.704 -5.509 5.301 1.00 92.75 87 THR A C 1
ATOM 683 O O . THR A 1 87 ? -2.998 -5.658 6.293 1.00 92.75 87 THR A O 1
ATOM 686 N N . THR A 1 88 ? -3.977 -6.524 4.477 1.00 93.00 88 THR A N 1
ATOM 687 C CA . THR A 1 88 ? -3.400 -7.865 4.661 1.00 93.00 88 THR A CA 1
ATOM 688 C C . THR A 1 88 ? -1.877 -7.839 4.549 1.00 93.00 88 THR A C 1
ATOM 690 O O . THR A 1 88 ? -1.196 -8.412 5.393 1.00 93.00 88 THR A O 1
ATOM 693 N N . VAL A 1 89 ? -1.323 -7.131 3.561 1.00 93.50 89 VAL A N 1
ATOM 694 C CA . VAL A 1 89 ? 0.136 -6.991 3.426 1.00 93.50 89 VAL A CA 1
ATOM 695 C C . VAL A 1 89 ? 0.738 -6.207 4.590 1.00 93.50 89 VAL A C 1
ATOM 697 O O . VAL A 1 89 ? 1.784 -6.597 5.098 1.00 93.50 89 VAL A O 1
ATOM 700 N N . ALA A 1 90 ? 0.070 -5.151 5.059 1.00 93.44 90 ALA A N 1
ATOM 701 C CA . ALA A 1 90 ? 0.496 -4.404 6.239 1.00 93.44 90 ALA A CA 1
ATOM 702 C C . ALA A 1 90 ? 0.536 -5.282 7.503 1.00 93.44 90 ALA A C 1
ATOM 704 O O . ALA A 1 90 ? 1.504 -5.225 8.258 1.00 93.44 90 ALA A O 1
ATOM 705 N N . LYS A 1 91 ? -0.474 -6.139 7.702 1.00 93.88 91 LYS A N 1
ATOM 706 C CA . LYS A 1 91 ? -0.490 -7.125 8.794 1.00 93.88 91 LYS A CA 1
ATOM 707 C C . LYS A 1 91 ? 0.648 -8.132 8.668 1.00 93.88 91 LYS A C 1
ATOM 709 O O . LYS A 1 91 ? 1.373 -8.325 9.633 1.00 93.88 91 LYS A O 1
ATOM 714 N N . GLY A 1 92 ? 0.868 -8.684 7.476 1.00 93.88 92 GLY A N 1
ATOM 715 C CA . GLY A 1 92 ? 1.989 -9.595 7.236 1.00 93.88 92 GLY A CA 1
ATOM 716 C C . GLY A 1 92 ? 3.348 -8.942 7.513 1.00 93.88 92 GLY A C 1
ATOM 717 O O . GLY A 1 92 ? 4.232 -9.570 8.082 1.00 93.88 92 GLY A O 1
ATOM 718 N N . LEU A 1 93 ? 3.512 -7.659 7.181 1.00 93.00 93 LEU A N 1
ATOM 719 C CA . LEU A 1 93 ? 4.736 -6.908 7.475 1.00 93.00 93 LEU A CA 1
ATOM 720 C C . LEU A 1 93 ? 4.993 -6.793 8.987 1.00 93.00 93 LEU A C 1
ATOM 722 O O . LEU A 1 93 ? 6.132 -6.916 9.442 1.00 93.00 93 LEU A O 1
ATOM 726 N N . PHE A 1 94 ? 3.925 -6.578 9.756 1.00 93.00 94 PHE A N 1
ATOM 727 C CA . PHE A 1 94 ? 3.982 -6.535 11.211 1.00 93.00 94 PHE A CA 1
ATOM 728 C C . PHE A 1 94 ? 4.259 -7.919 11.810 1.00 93.00 94 PHE A C 1
ATOM 730 O O . PHE A 1 94 ? 5.104 -8.040 12.688 1.00 93.00 94 PHE A O 1
ATOM 737 N N . GLU A 1 95 ? 3.612 -8.968 11.309 1.00 93.75 95 GLU A N 1
ATOM 738 C CA . GLU A 1 95 ? 3.797 -10.344 11.787 1.00 93.75 95 GLU A CA 1
ATOM 739 C C . GLU A 1 95 ? 5.209 -10.880 11.509 1.00 93.75 95 GLU A C 1
ATOM 741 O O . GLU A 1 95 ? 5.804 -11.516 12.373 1.00 93.75 95 GLU A O 1
ATOM 746 N N . HIS A 1 96 ? 5.771 -10.601 10.329 1.00 91.94 96 HIS A N 1
ATOM 747 C CA . HIS A 1 96 ? 7.085 -11.117 9.937 1.00 91.94 96 HIS A CA 1
ATOM 748 C C . HIS A 1 96 ? 8.263 -10.291 10.467 1.00 91.94 96 HIS A C 1
ATOM 750 O O . HIS A 1 96 ? 9.310 -10.858 10.773 1.00 91.94 96 HIS A O 1
ATOM 756 N N . TYR A 1 97 ? 8.125 -8.963 10.547 1.00 91.38 97 TYR A N 1
ATOM 757 C CA . TYR A 1 97 ? 9.247 -8.063 10.852 1.00 91.38 97 TYR A CA 1
ATOM 758 C C . TYR A 1 97 ? 8.986 -7.117 12.029 1.00 91.38 97 TYR A C 1
ATOM 760 O O . TYR A 1 97 ? 9.838 -6.290 12.344 1.00 91.38 97 TYR A O 1
ATOM 768 N N . GLY A 1 98 ? 7.809 -7.177 12.659 1.00 89.62 98 GLY A N 1
ATOM 769 C CA . GLY A 1 98 ? 7.418 -6.248 13.724 1.00 89.62 98 GLY A CA 1
ATOM 770 C C . GLY A 1 98 ? 7.184 -4.814 13.241 1.00 89.62 98 GLY A C 1
ATO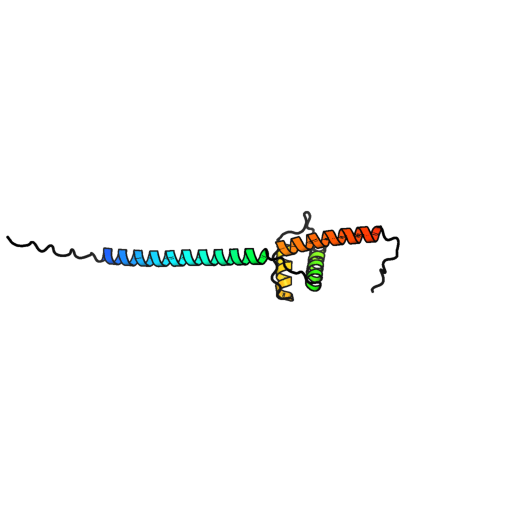M 771 O O . GLY A 1 98 ? 7.092 -3.895 14.055 1.00 89.62 98 GLY A O 1
ATOM 772 N N . VAL A 1 99 ? 7.107 -4.584 11.925 1.00 89.06 99 VAL A N 1
ATOM 773 C CA . VAL A 1 99 ? 7.010 -3.232 11.370 1.00 89.06 99 VAL A CA 1
ATOM 774 C C . VAL A 1 99 ? 5.552 -2.812 11.205 1.00 89.06 99 VAL A C 1
ATOM 776 O O . VAL A 1 99 ? 4.821 -3.359 10.382 1.00 89.06 99 VAL A O 1
ATOM 779 N N . SER A 1 100 ? 5.136 -1.798 11.968 1.00 88.62 100 SER A N 1
ATOM 780 C CA . SER A 1 100 ? 3.789 -1.225 11.882 1.00 88.62 100 SER A CA 1
ATOM 781 C C . SER A 1 100 ? 3.658 -0.322 10.654 1.00 88.62 100 SER A C 1
ATOM 783 O O . SER A 1 100 ? 4.237 0.763 10.613 1.00 88.62 100 SER A O 1
ATOM 785 N N . ALA A 1 101 ? 2.900 -0.772 9.653 1.00 87.00 101 ALA A N 1
ATOM 786 C CA . ALA A 1 101 ? 2.538 0.003 8.469 1.00 87.00 101 ALA A CA 1
ATOM 787 C C . ALA A 1 101 ? 1.011 0.087 8.331 1.00 87.00 101 ALA A C 1
ATOM 789 O O . ALA A 1 101 ? 0.290 -0.810 8.764 1.00 87.00 101 ALA A O 1
ATOM 790 N N . CYS A 1 102 ? 0.503 1.137 7.685 1.00 89.00 102 CYS A N 1
ATOM 791 C CA . CYS A 1 102 ? -0.905 1.241 7.305 1.00 89.00 102 CYS A CA 1
ATOM 792 C C . CYS A 1 102 ? -1.130 0.957 5.812 1.00 89.00 102 CYS A C 1
ATOM 794 O O . CYS A 1 102 ? -0.208 1.043 4.995 1.00 89.00 102 CYS A O 1
ATOM 796 N N . SER A 1 103 ? -2.379 0.668 5.437 1.00 88.25 103 SER A N 1
ATOM 797 C CA . SER A 1 103 ? -2.785 0.415 4.046 1.00 88.25 103 SER A CA 1
ATOM 798 C C . SER A 1 103 ? -2.367 1.551 3.101 1.00 88.25 103 SER A C 1
ATOM 800 O O . SER A 1 103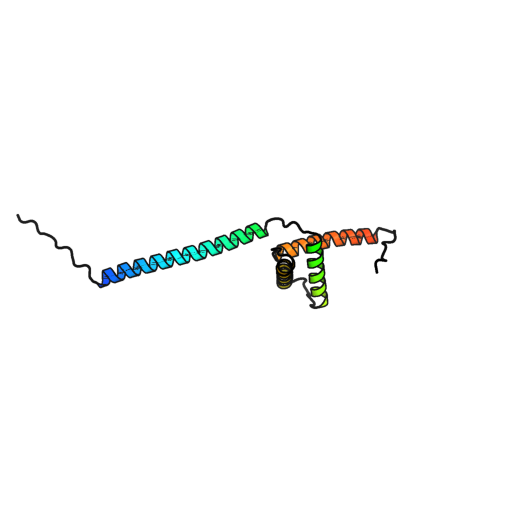 ? -1.817 1.300 2.026 1.00 88.25 103 SER A O 1
ATOM 802 N N . THR A 1 104 ? -2.535 2.804 3.529 1.00 90.19 104 THR A N 1
ATOM 803 C CA . THR A 1 104 ? -2.133 4.003 2.778 1.00 90.19 104 THR A CA 1
ATOM 804 C C . THR A 1 104 ? -0.620 4.090 2.574 1.00 90.19 104 THR A C 1
ATOM 806 O O . THR A 1 104 ? -0.161 4.431 1.483 1.00 90.19 104 THR A O 1
ATOM 809 N N . GLN A 1 105 ? 0.181 3.756 3.589 1.00 90.81 105 GLN A N 1
ATOM 810 C CA . GLN A 1 105 ? 1.643 3.742 3.479 1.00 90.81 105 GLN A CA 1
ATOM 811 C C . GLN A 1 105 ? 2.105 2.676 2.479 1.00 90.81 105 GLN A C 1
ATOM 813 O O . GLN A 1 105 ? 2.930 2.975 1.613 1.00 90.81 105 GLN A O 1
ATOM 818 N N . VAL A 1 106 ? 1.531 1.469 2.542 1.00 92.06 106 VAL A N 1
ATOM 819 C CA . VAL A 1 106 ? 1.806 0.382 1.585 1.00 92.06 106 VAL A CA 1
ATOM 820 C C . VAL A 1 106 ? 1.437 0.812 0.162 1.00 92.06 106 VAL A C 1
ATOM 822 O O . VAL A 1 106 ? 2.237 0.655 -0.761 1.00 92.06 106 VAL A O 1
ATOM 825 N N . TYR A 1 107 ? 0.268 1.427 -0.028 1.00 91.75 107 TYR A N 1
ATOM 826 C CA . TYR A 1 107 ? -0.159 1.938 -1.332 1.00 91.75 107 TYR A CA 1
ATOM 827 C C . TYR A 1 107 ? 0.795 2.997 -1.895 1.00 91.75 107 TYR A C 1
ATOM 829 O O . TYR A 1 107 ? 1.218 2.918 -3.050 1.00 91.75 107 TYR A O 1
ATOM 837 N N . ASN A 1 108 ? 1.179 3.975 -1.074 1.00 91.81 108 ASN A N 1
ATOM 838 C CA . ASN A 1 108 ? 2.108 5.027 -1.477 1.00 91.81 108 ASN A CA 1
ATOM 839 C C . ASN A 1 108 ? 3.482 4.461 -1.853 1.00 91.81 108 ASN A C 1
ATOM 841 O O . ASN A 1 108 ? 4.099 4.918 -2.820 1.00 91.81 108 ASN A O 1
ATOM 845 N N . HIS A 1 109 ? 3.949 3.444 -1.130 1.00 92.69 109 HIS A N 1
ATOM 846 C CA . HIS A 1 109 ? 5.186 2.744 -1.461 1.00 92.69 109 HIS A CA 1
ATOM 847 C C . HIS A 1 109 ? 5.094 2.029 -2.807 1.00 92.69 109 HIS A C 1
ATOM 849 O O . HIS A 1 109 ? 5.973 2.199 -3.651 1.00 92.69 109 HIS A O 1
ATOM 855 N N . LEU A 1 110 ? 3.994 1.317 -3.063 1.00 91.94 110 LEU A N 1
ATOM 856 C CA . LEU A 1 110 ? 3.737 0.667 -4.352 1.00 91.94 110 LEU A CA 1
ATOM 857 C C . LEU A 1 110 ? 3.670 1.670 -5.505 1.00 91.94 110 LEU A C 1
ATOM 859 O O . LEU A 1 110 ? 4.194 1.407 -6.586 1.00 91.94 110 LEU A O 1
ATOM 863 N N . ARG A 1 111 ? 3.077 2.848 -5.283 1.00 90.81 111 ARG A N 1
ATOM 864 C CA . ARG A 1 111 ? 3.053 3.924 -6.280 1.00 90.81 111 ARG A CA 1
ATOM 865 C C . ARG A 1 111 ? 4.468 4.397 -6.628 1.00 90.81 111 ARG A C 1
ATOM 867 O O . ARG A 1 111 ? 4.782 4.528 -7.811 1.00 90.81 111 ARG A O 1
ATOM 874 N N . LYS A 1 112 ? 5.332 4.602 -5.626 1.00 91.94 112 LYS A N 1
ATOM 875 C CA . LYS A 1 112 ? 6.750 4.954 -5.838 1.00 91.94 112 LYS A CA 1
ATOM 876 C C . LYS A 1 112 ? 7.514 3.829 -6.542 1.00 91.94 112 LYS A C 1
ATOM 878 O O . LYS A 1 112 ? 8.278 4.094 -7.465 1.00 91.94 112 LYS A O 1
ATOM 883 N N . TRP A 1 113 ? 7.276 2.575 -6.162 1.00 93.31 113 TRP A N 1
ATOM 884 C CA . TRP A 1 113 ? 7.855 1.411 -6.836 1.00 93.31 113 TRP A CA 1
ATOM 885 C C . TRP A 1 113 ? 7.436 1.308 -8.299 1.00 93.31 113 TRP A C 1
ATOM 887 O O . TRP A 1 113 ? 8.286 1.075 -9.150 1.00 93.31 113 TRP A O 1
ATOM 897 N N . ARG A 1 114 ? 6.165 1.570 -8.620 1.00 91.00 114 ARG A N 1
ATOM 898 C CA . ARG A 1 114 ? 5.689 1.619 -10.008 1.00 91.00 114 ARG A CA 1
ATOM 899 C C . ARG A 1 114 ? 6.422 2.687 -10.816 1.00 91.00 114 ARG A C 1
ATOM 901 O O . ARG A 1 114 ? 6.815 2.416 -11.943 1.00 91.00 114 ARG A O 1
ATOM 908 N N . GLN A 1 115 ? 6.621 3.879 -10.255 1.00 92.56 115 GLN A N 1
ATOM 909 C CA . GLN A 1 115 ? 7.389 4.937 -10.922 1.00 92.56 115 GLN A CA 1
ATOM 910 C C . GLN A 1 115 ? 8.833 4.499 -11.191 1.00 92.56 115 GLN A C 1
ATOM 912 O O . GLN A 1 115 ? 9.299 4.632 -12.318 1.00 92.56 115 GLN A O 1
ATOM 917 N N . ARG A 1 116 ? 9.512 3.906 -10.198 1.00 93.06 116 ARG A N 1
ATOM 918 C CA . ARG A 1 116 ? 10.862 3.345 -10.382 1.00 93.06 116 ARG A CA 1
ATOM 919 C C . ARG A 1 116 ? 10.886 2.279 -11.473 1.00 93.06 116 ARG A C 1
ATOM 921 O O . ARG A 1 116 ? 11.761 2.318 -12.326 1.00 93.06 116 ARG A O 1
ATOM 928 N N . TRP A 1 117 ? 9.912 1.371 -11.475 1.00 91.06 117 TRP A N 1
ATOM 929 C CA . TRP A 1 117 ? 9.806 0.320 -12.482 1.00 91.06 117 TRP A CA 1
ATOM 930 C C . TRP A 1 117 ? 9.613 0.871 -13.895 1.00 91.06 117 TRP A C 1
ATOM 932 O O . TRP A 1 117 ? 10.224 0.362 -14.827 1.00 91.06 117 TRP A O 1
ATOM 942 N N . LEU A 1 118 ? 8.811 1.925 -14.072 1.00 92.12 118 LEU A N 1
ATOM 943 C CA . LEU A 1 118 ? 8.658 2.584 -15.373 1.00 92.12 118 LEU A CA 1
ATOM 944 C C . LEU A 1 118 ? 9.978 3.194 -15.852 1.00 92.12 118 LEU A C 1
ATOM 946 O O . LEU A 1 118 ? 10.321 3.047 -17.021 1.00 92.12 118 LEU A O 1
ATOM 950 N N . THR A 1 119 ? 10.738 3.826 -14.954 1.00 92.44 119 THR A N 1
ATOM 951 C CA . THR A 1 119 ? 12.080 4.327 -15.278 1.00 92.44 119 THR A CA 1
ATOM 952 C C . THR A 1 119 ? 13.015 3.186 -15.666 1.00 92.44 119 THR A C 1
ATOM 954 O O . THR A 1 119 ? 13.667 3.278 -16.699 1.00 92.44 119 THR A O 1
ATOM 957 N N . ILE A 1 120 ? 13.043 2.097 -14.890 1.00 89.75 120 ILE A N 1
ATOM 958 C CA . ILE A 1 120 ? 13.849 0.903 -15.191 1.00 89.75 120 ILE A CA 1
ATOM 959 C C . ILE A 1 120 ? 13.449 0.311 -16.546 1.00 89.75 120 ILE A C 1
ATOM 961 O O . ILE A 1 120 ? 14.320 0.034 -17.356 1.00 89.75 120 ILE A O 1
ATOM 965 N N . SER A 1 121 ? 12.150 0.183 -16.824 1.00 88.12 121 SER A N 1
ATOM 966 C CA . SER A 1 121 ? 11.638 -0.357 -18.091 1.00 88.12 121 SER A CA 1
ATOM 967 C C . SER A 1 121 ? 12.053 0.520 -19.269 1.00 88.12 121 SER A C 1
ATOM 969 O O . SER A 1 121 ? 12.588 0.020 -20.247 1.00 88.12 121 SER A O 1
ATOM 971 N N . ARG A 1 122 ? 11.897 1.845 -19.147 1.00 88.31 122 ARG A N 1
ATOM 972 C CA . ARG A 1 122 ? 12.346 2.788 -20.177 1.00 88.31 122 ARG A CA 1
ATOM 973 C C . ARG A 1 122 ? 13.853 2.697 -20.406 1.00 88.31 122 ARG A C 1
ATOM 975 O O . ARG A 1 122 ? 14.292 2.733 -21.547 1.00 88.31 122 ARG A O 1
ATOM 982 N N . LEU A 1 123 ? 14.642 2.622 -19.335 1.00 86.19 123 LEU A N 1
ATOM 983 C CA . LEU A 1 123 ? 16.093 2.488 -19.442 1.00 86.19 123 LEU A CA 1
ATOM 984 C C . LEU A 1 123 ? 16.473 1.172 -20.107 1.00 86.19 123 LEU A C 1
ATOM 986 O O . LEU A 1 123 ? 17.316 1.193 -20.994 1.00 86.19 123 LEU A O 1
ATOM 990 N N . ARG A 1 124 ? 15.822 0.067 -19.734 1.00 83.75 124 ARG A N 1
ATOM 991 C CA . ARG A 1 124 ? 15.987 -1.246 -20.363 1.00 83.75 124 ARG A CA 1
ATOM 992 C C . ARG A 1 124 ? 15.709 -1.186 -21.863 1.00 83.75 124 ARG A C 1
ATOM 994 O O . ARG A 1 124 ? 16.517 -1.667 -22.638 1.00 83.75 124 ARG A O 1
ATOM 1001 N N . ASP A 1 125 ? 14.621 -0.542 -22.273 1.00 82.06 125 ASP A N 1
ATOM 1002 C CA . ASP A 1 125 ? 14.240 -0.466 -23.688 1.00 82.06 125 ASP A CA 1
ATOM 1003 C C . ASP A 1 125 ? 15.178 0.456 -24.507 1.00 82.06 125 ASP A C 1
ATOM 1005 O O . ASP A 1 125 ? 15.322 0.284 -25.714 1.00 82.06 125 ASP A O 1
ATOM 1009 N N . LEU A 1 126 ? 15.831 1.435 -23.863 1.00 81.56 126 LEU A N 1
ATOM 1010 C CA . LEU A 1 126 ? 16.811 2.338 -24.492 1.00 81.56 126 LEU A CA 1
ATOM 1011 C C . LEU A 1 126 ? 18.238 1.782 -24.506 1.00 81.56 126 LEU A C 1
ATOM 1013 O O . LEU A 1 126 ? 19.059 2.208 -25.319 1.00 81.56 126 LEU A O 1
ATOM 1017 N N . SER A 1 127 ? 18.565 0.883 -23.581 1.00 68.31 127 SER A N 1
ATOM 1018 C CA . SER A 1 127 ? 19.895 0.294 -23.513 1.00 68.31 127 SER A CA 1
ATOM 1019 C C . SER A 1 127 ? 19.983 -0.830 -24.537 1.00 68.31 127 SER A C 1
ATOM 1021 O O . SER A 1 127 ? 19.591 -1.961 -24.283 1.00 68.31 127 SER A O 1
ATOM 1023 N N . GLY A 1 128 ? 20.583 -0.533 -25.693 1.00 64.75 128 GLY A N 1
ATOM 1024 C CA . GLY A 1 128 ? 21.044 -1.533 -26.669 1.00 64.75 128 GLY A CA 1
ATOM 1025 C C . GLY A 1 128 ? 22.191 -2.420 -26.151 1.00 64.75 128 GLY A C 1
ATOM 1026 O O . GLY A 1 128 ? 22.962 -2.960 -26.936 1.00 64.75 128 GLY A O 1
ATOM 1027 N N . THR A 1 129 ? 22.343 -2.532 -24.832 1.00 57.25 129 THR A N 1
ATOM 1028 C CA . THR A 1 129 ? 23.415 -3.238 -24.138 1.00 57.25 129 THR A CA 1
ATOM 1029 C C . THR A 1 129 ? 22.789 -4.343 -23.305 1.00 57.25 129 THR A C 1
ATOM 1031 O O . THR A 1 129 ? 21.978 -4.071 -22.424 1.00 57.25 129 THR A O 1
ATOM 1034 N N . GLN A 1 130 ? 23.172 -5.574 -23.628 1.00 61.53 130 GLN A N 1
ATOM 1035 C CA . GLN A 1 130 ? 22.769 -6.842 -23.027 1.00 61.53 130 GLN A CA 1
ATOM 1036 C C . GLN A 1 130 ? 22.670 -6.736 -21.497 1.00 61.53 130 GLN A C 1
ATOM 1038 O O . GLN A 1 130 ? 23.680 -6.721 -20.796 1.00 61.53 130 GLN A O 1
ATOM 1043 N N . TRP A 1 131 ? 21.449 -6.640 -20.971 1.00 64.25 131 TRP A N 1
ATOM 1044 C CA . TRP A 1 131 ? 21.215 -6.879 -19.550 1.00 64.25 131 TRP A CA 1
ATOM 1045 C C . TRP A 1 131 ? 21.516 -8.361 -19.317 1.00 64.25 131 TRP A C 1
ATOM 1047 O O . TRP A 1 131 ? 20.981 -9.200 -20.040 1.00 64.25 131 TRP A O 1
ATOM 1057 N N . CYS A 1 132 ? 22.405 -8.694 -18.374 1.00 62.69 132 CYS A N 1
ATOM 1058 C CA . CYS A 1 132 ? 22.678 -10.090 -18.035 1.00 62.69 132 CYS A CA 1
ATOM 1059 C C . CYS A 1 132 ? 21.400 -10.723 -17.470 1.00 62.69 132 CYS A C 1
ATOM 1061 O O . CYS A 1 132 ? 21.096 -10.563 -16.290 1.00 62.69 132 CYS A O 1
ATOM 1063 N N . GLU A 1 133 ? 20.651 -11.424 -18.317 1.00 64.94 133 GLU A N 1
ATOM 1064 C CA . GLU A 1 133 ? 19.483 -12.220 -17.919 1.00 64.94 133 GLU A CA 1
ATOM 1065 C C . GLU A 1 133 ? 19.896 -13.539 -17.228 1.00 64.94 133 GLU A C 1
ATOM 1067 O O . GLU A 1 133 ? 19.053 -14.268 -16.709 1.00 64.94 133 GLU A O 1
ATOM 1072 N N . ASP A 1 134 ? 21.201 -13.823 -17.153 1.00 57.47 134 ASP A N 1
ATOM 1073 C CA . ASP A 1 134 ? 21.764 -15.013 -16.520 1.00 57.47 134 ASP A CA 1
ATOM 1074 C C . ASP A 1 134 ? 22.029 -14.803 -15.023 1.00 57.47 134 ASP A C 1
ATOM 1076 O O . ASP A 1 134 ? 23.160 -14.581 -14.589 1.00 57.47 134 ASP A O 1
ATOM 1080 N N . ILE A 1 135 ? 20.984 -14.938 -14.211 1.00 55.78 135 ILE A N 1
ATOM 1081 C CA . ILE A 1 135 ? 21.129 -15.407 -12.827 1.00 55.78 135 ILE A CA 1
ATOM 1082 C C . ILE A 1 135 ? 20.077 -16.503 -12.625 1.00 55.78 135 ILE A C 1
ATOM 1084 O O . ILE A 1 135 ? 18.906 -16.216 -12.382 1.00 55.78 135 ILE A O 1
ATOM 1088 N N . LYS A 1 136 ? 20.512 -17.755 -12.821 1.00 42.78 136 LYS A N 1
ATOM 1089 C CA . LYS A 1 136 ? 19.777 -18.980 -12.470 1.00 42.78 136 LYS A CA 1
ATOM 1090 C C . LYS A 1 136 ?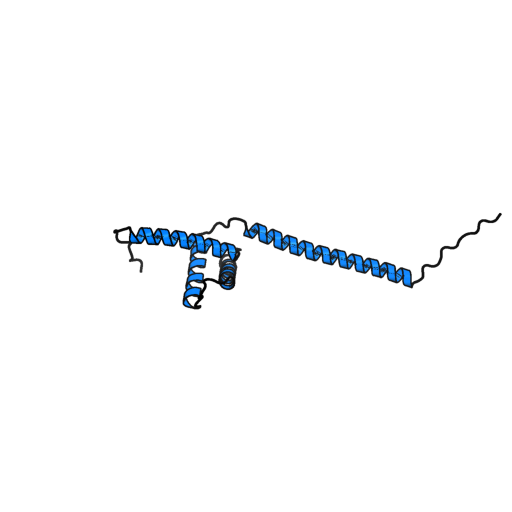 19.848 -19.245 -10.973 1.00 42.78 136 LYS A C 1
ATOM 1092 O O . LYS A 1 136 ? 20.924 -18.978 -10.392 1.00 42.78 136 LYS A O 1
#

Secondary structure (DSSP, 8-state):
------PPPPPPHHHHHHHHHHHHHHHHHHHHHHHHHHHHHHHHHHHHHHHS-----HHHHHHHHHHHHHHHHHS--TTS--HHHHHHHHHHHHHHH-----HHHHHHHHHHHHHHHHHHHHHHHH--S-------

Radius of gyration: 31.85 Å; chains: 1; bounding box: 65×58×98 Å

Sequence (136 aa):
MTPRWRSPTPLHVSDLVAQVAAEVAARLATTKKNKNHRKAERALKTGQEMNATMKWLPFMSSFVLEKMCGIKTGVRTDKGFKEVHLTTVAKGLFEHYGVSACSTQVYNHLRKWRQRWLTISRLRDLSGTQWCEDIK